Protein AF-A0A645H797-F1 (afdb_monomer_lite)

Sequence (114 aa):
MNFVHHIWLAIPLLILIGGLSGFFVVPMNALLQHRGHILMGAGHSIAVQNFNENLSILIMTGLYYVMIRADLSIYWILTLFGLSVSALMYLIRKRHLANQRDRDDVIHLDDSAH

Organism: NCBI:txid1076179

Structure (mmCIF, N/CA/C/O backbone):
data_AF-A0A645H797-F1
#
_entry.id   AF-A0A645H797-F1
#
loop_
_atom_site.group_PDB
_atom_site.id
_atom_site.type_symbol
_atom_site.label_atom_id
_atom_site.label_alt_id
_atom_site.label_comp_id
_atom_site.label_asym_id
_atom_site.label_entity_id
_atom_site.label_seq_id
_atom_site.pdbx_PDB_ins_code
_atom_site.Cartn_x
_atom_site.Cartn_y
_atom_site.Cartn_z
_atom_site.occupancy
_atom_site.B_iso_or_equiv
_atom_site.auth_seq_id
_atom_site.auth_comp_id
_atom_site.auth_asym_id
_atom_site.auth_atom_id
_atom_site.pdbx_PDB_model_num
ATOM 1 N N . MET A 1 1 ? -18.227 3.663 15.200 1.00 47.25 1 MET A N 1
ATOM 2 C CA . MET A 1 1 ? -19.016 2.412 15.230 1.00 47.25 1 MET A CA 1
ATOM 3 C C . MET A 1 1 ? -18.106 1.250 14.857 1.00 47.25 1 MET A C 1
ATOM 5 O O . MET A 1 1 ? -17.617 1.235 13.736 1.00 47.25 1 MET A O 1
ATOM 9 N N . ASN A 1 2 ? -17.857 0.307 15.770 1.00 56.91 2 ASN A N 1
ATOM 10 C CA . ASN A 1 2 ? -17.241 -0.980 15.424 1.00 56.91 2 ASN A CA 1
ATOM 11 C C . ASN A 1 2 ? -18.368 -1.936 15.001 1.00 56.91 2 ASN A C 1
ATOM 13 O O . ASN A 1 2 ? -19.323 -2.092 15.748 1.00 56.91 2 ASN A O 1
ATOM 17 N N . PHE A 1 3 ? -18.302 -2.546 13.818 1.00 64.75 3 PHE A N 1
ATOM 18 C CA . PHE A 1 3 ? -19.338 -3.489 13.346 1.00 64.75 3 PHE A CA 1
ATOM 19 C C . PHE A 1 3 ? -19.044 -4.945 13.744 1.00 64.75 3 PHE A C 1
ATOM 21 O O . PHE A 1 3 ? -19.902 -5.815 13.632 1.00 64.75 3 PHE A O 1
ATOM 28 N N . VAL A 1 4 ? -17.838 -5.211 14.250 1.00 67.44 4 VAL A N 1
ATOM 29 C CA . VAL A 1 4 ? -17.378 -6.541 14.653 1.00 67.44 4 VAL A CA 1
ATOM 30 C C . VAL A 1 4 ? -17.269 -6.565 16.175 1.00 67.44 4 VAL A C 1
ATOM 32 O O . VAL A 1 4 ? -16.313 -6.048 16.741 1.00 67.44 4 VAL A O 1
ATOM 35 N N . HIS A 1 5 ? -18.294 -7.079 16.853 1.00 78.94 5 HIS A N 1
ATOM 36 C CA . HIS A 1 5 ? -18.298 -7.251 18.319 1.00 78.94 5 HIS A CA 1
ATOM 37 C C . HIS A 1 5 ? -18.113 -8.715 18.732 1.00 78.94 5 HIS A C 1
ATOM 39 O O . HIS A 1 5 ? -17.751 -9.003 19.869 1.00 78.94 5 HIS A O 1
ATOM 45 N N . HIS A 1 6 ? -18.329 -9.646 17.800 1.00 84.88 6 HIS A N 1
ATOM 46 C CA . HIS A 1 6 ? -18.233 -11.076 18.051 1.00 84.88 6 HIS A CA 1
ATOM 47 C C . HIS A 1 6 ? -17.036 -11.677 17.326 1.00 84.88 6 HIS A C 1
ATOM 49 O O . HIS A 1 6 ? -16.872 -11.508 16.117 1.00 84.88 6 HIS A O 1
ATOM 55 N N . ILE A 1 7 ? -16.240 -12.445 18.070 1.00 85.00 7 ILE A N 1
ATOM 56 C CA . ILE A 1 7 ? -15.069 -13.157 17.548 1.00 85.00 7 ILE A CA 1
ATOM 57 C C . ILE A 1 7 ? -15.428 -14.074 16.370 1.00 85.00 7 ILE A C 1
ATOM 59 O O . ILE A 1 7 ? -14.688 -14.149 15.395 1.00 85.00 7 ILE A O 1
ATOM 63 N N . TRP A 1 8 ? -16.621 -14.672 16.402 1.00 88.62 8 TRP A N 1
ATOM 64 C CA . TRP A 1 8 ? -17.169 -15.503 15.328 1.00 88.62 8 TRP A CA 1
ATOM 65 C C . TRP A 1 8 ? -17.368 -14.763 14.003 1.00 88.62 8 TRP A C 1
ATOM 67 O O . TRP A 1 8 ? -17.313 -15.393 12.956 1.00 88.62 8 TRP A O 1
ATOM 77 N N . LEU A 1 9 ? -17.569 -13.442 14.035 1.00 86.62 9 LEU A N 1
ATOM 78 C CA . LEU A 1 9 ? -17.626 -12.598 12.839 1.00 86.62 9 LEU A CA 1
ATOM 79 C C . LEU A 1 9 ? -16.222 -12.115 12.433 1.00 86.62 9 LEU A C 1
ATOM 81 O O . LEU A 1 9 ? -15.925 -11.980 11.249 1.00 86.62 9 LEU A O 1
ATOM 85 N N . ALA A 1 10 ? -15.342 -11.884 13.413 1.00 88.19 10 ALA A N 1
ATOM 86 C CA . ALA A 1 10 ? -13.967 -11.453 13.175 1.00 88.19 10 ALA A CA 1
ATOM 87 C C . ALA A 1 10 ? -13.146 -12.517 12.430 1.00 88.19 10 ALA A C 1
ATOM 89 O O . ALA A 1 10 ? -12.423 -12.183 11.498 1.00 88.19 10 ALA A O 1
ATOM 90 N N . ILE A 1 11 ? -13.281 -13.791 12.809 1.00 91.69 11 ILE A N 1
ATOM 91 C CA . ILE A 1 11 ? -12.540 -14.913 12.211 1.00 91.69 11 ILE A CA 1
ATOM 92 C C . ILE A 1 11 ? -12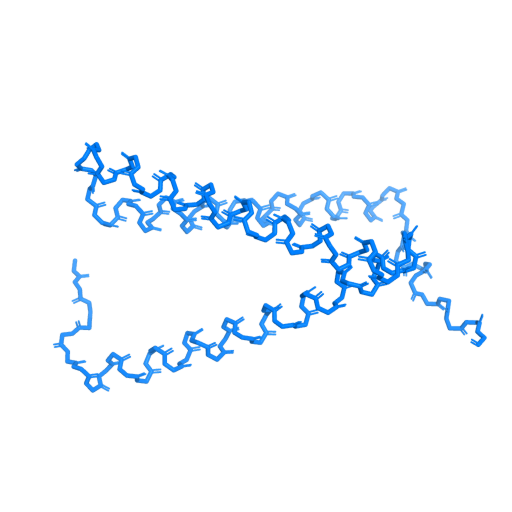.742 -15.010 10.686 1.00 91.69 11 ILE A C 1
ATOM 94 O O . ILE A 1 11 ? -11.750 -14.915 9.963 1.00 91.69 11 ILE A O 1
ATOM 98 N N . PRO A 1 12 ? -13.971 -15.165 10.151 1.00 92.69 12 PRO A N 1
ATOM 99 C CA . PRO A 1 12 ? -14.173 -15.270 8.708 1.00 92.69 12 PRO A CA 1
ATOM 100 C C . PRO A 1 12 ? -13.757 -13.993 7.974 1.00 92.69 12 PRO A C 1
ATOM 102 O O . PRO A 1 12 ? -13.221 -14.072 6.872 1.00 92.69 12 PRO A O 1
ATOM 105 N N . LEU A 1 13 ? -13.932 -12.820 8.592 1.00 90.25 13 LEU A N 1
ATOM 106 C CA . LEU A 1 13 ? -13.490 -11.556 8.010 1.00 90.25 13 LEU A CA 1
ATOM 107 C C . LEU A 1 13 ? -11.959 -11.493 7.883 1.00 90.25 13 LEU A C 1
ATOM 109 O O . LEU A 1 13 ? -11.452 -11.114 6.832 1.00 90.25 13 LEU A O 1
ATOM 113 N N . LEU A 1 14 ? -11.220 -11.909 8.915 1.00 91.31 14 LEU A N 1
ATOM 114 C CA . LEU A 1 14 ? -9.756 -11.980 8.884 1.00 91.31 14 LEU A CA 1
ATOM 115 C C . LEU A 1 14 ? -9.255 -13.003 7.860 1.00 91.31 14 LEU A C 1
ATOM 117 O O . LEU A 1 14 ? -8.289 -12.719 7.156 1.00 91.31 14 LEU A O 1
ATOM 121 N N . ILE A 1 15 ? -9.928 -14.152 7.729 1.00 94.69 15 ILE A N 1
ATOM 122 C CA . ILE A 1 15 ? -9.615 -15.152 6.696 1.00 94.69 15 ILE A CA 1
ATOM 123 C C . ILE A 1 15 ? -9.802 -14.552 5.299 1.00 94.69 15 ILE A C 1
ATOM 125 O O . ILE A 1 15 ? -8.917 -14.687 4.458 1.00 94.69 15 ILE A O 1
ATOM 129 N N . LEU A 1 16 ? -10.915 -13.854 5.051 1.00 94.75 16 LEU A N 1
ATOM 130 C CA . LEU A 1 16 ? -11.173 -13.202 3.765 1.00 94.75 16 LEU A CA 1
ATOM 131 C C . LEU A 1 16 ? -10.143 -12.113 3.458 1.00 94.75 16 LEU A C 1
ATOM 133 O O . LEU A 1 16 ? -9.605 -12.081 2.356 1.00 94.75 16 LEU A O 1
ATOM 137 N N . ILE A 1 17 ? -9.833 -11.248 4.427 1.00 92.38 17 ILE A N 1
ATOM 138 C CA . ILE A 1 17 ? -8.820 -10.197 4.264 1.00 92.38 17 ILE A CA 1
ATOM 139 C C . ILE A 1 17 ? -7.448 -10.818 3.982 1.00 92.38 17 ILE A C 1
ATOM 141 O O . ILE A 1 17 ? -6.758 -10.377 3.064 1.00 92.38 17 ILE A O 1
ATOM 145 N N . GLY A 1 18 ? -7.063 -11.855 4.729 1.00 92.44 18 GLY A N 1
ATOM 146 C CA . GLY A 1 18 ? -5.804 -12.571 4.531 1.00 92.44 18 GLY A CA 1
ATOM 147 C C . GLY A 1 18 ? -5.726 -13.244 3.162 1.00 92.44 18 GLY A C 1
ATOM 148 O O . GLY A 1 18 ? -4.727 -13.092 2.464 1.00 92.44 18 GLY A O 1
ATOM 149 N N . GLY A 1 19 ? -6.797 -13.922 2.743 1.00 94.56 19 GLY A N 1
ATOM 150 C CA . GLY A 1 19 ? -6.884 -14.575 1.438 1.00 94.56 19 GLY A CA 1
ATOM 151 C C . GLY A 1 19 ? -6.812 -13.584 0.276 1.00 94.56 19 GLY A C 1
ATOM 152 O O . GLY A 1 19 ? -6.018 -13.773 -0.644 1.00 94.56 19 GLY A O 1
ATOM 153 N N . LEU A 1 20 ? -7.581 -12.493 0.344 1.00 93.00 20 LEU A N 1
ATOM 154 C CA . LEU A 1 20 ? -7.544 -11.429 -0.662 1.00 93.00 20 LEU A CA 1
ATOM 155 C C . LEU A 1 20 ? -6.164 -10.767 -0.713 1.00 93.00 20 LEU A C 1
ATOM 157 O O . LEU A 1 20 ? -5.603 -10.623 -1.793 1.00 93.00 20 LEU A O 1
ATOM 161 N N . SER A 1 21 ? -5.586 -10.417 0.438 1.00 89.25 21 SER A N 1
ATOM 162 C CA . SER A 1 21 ? -4.245 -9.826 0.514 1.00 89.25 21 SER A CA 1
ATOM 163 C C . SER A 1 21 ? -3.180 -10.749 -0.089 1.00 89.25 21 SER A C 1
ATOM 165 O O . SER A 1 21 ? -2.387 -10.318 -0.926 1.00 89.25 21 SER A O 1
ATOM 167 N N . GLY A 1 22 ? -3.205 -12.042 0.251 1.00 89.88 22 GLY A N 1
ATOM 168 C CA . GLY A 1 22 ? -2.272 -13.035 -0.286 1.00 89.88 22 GLY A CA 1
ATOM 169 C C . GLY A 1 22 ? -2.370 -13.196 -1.804 1.00 89.88 22 GLY A C 1
ATOM 170 O O . GLY A 1 22 ? -1.340 -13.284 -2.474 1.00 89.88 22 GLY A O 1
ATOM 171 N N . PHE A 1 23 ? -3.589 -13.155 -2.355 1.00 90.81 23 PHE A N 1
ATOM 172 C CA . PHE A 1 23 ? -3.817 -13.221 -3.800 1.00 90.81 23 PHE A CA 1
ATOM 173 C C . PHE A 1 23 ? -3.168 -12.056 -4.561 1.00 90.81 23 PHE A C 1
ATOM 175 O O . PHE A 1 23 ? -2.759 -12.235 -5.703 1.00 90.81 23 PHE A O 1
ATOM 182 N N . PHE A 1 24 ? -3.029 -10.878 -3.947 1.00 85.38 24 PHE A N 1
ATOM 183 C CA . PHE A 1 24 ? -2.373 -9.732 -4.583 1.00 85.38 24 PHE A CA 1
ATOM 184 C C . PHE A 1 24 ? -0.865 -9.689 -4.328 1.00 85.38 24 PHE A C 1
ATOM 186 O O . PHE A 1 24 ? -0.090 -9.479 -5.261 1.00 85.38 24 PHE A O 1
ATOM 193 N N . VAL A 1 25 ? -0.433 -9.889 -3.081 1.00 86.38 25 VAL A N 1
ATOM 194 C CA . VAL A 1 25 ? 0.970 -9.688 -2.683 1.00 86.38 25 VAL A CA 1
ATOM 195 C C . VAL A 1 25 ? 1.891 -10.741 -3.304 1.00 86.38 25 VAL A C 1
ATOM 197 O O . VAL A 1 25 ? 2.959 -10.391 -3.804 1.00 86.38 25 VAL A O 1
ATOM 200 N N . VAL A 1 26 ? 1.482 -12.016 -3.337 1.00 90.12 26 VAL A N 1
ATOM 201 C CA . VAL A 1 26 ? 2.344 -13.106 -3.833 1.00 90.12 26 VAL A CA 1
ATOM 202 C C . VAL A 1 26 ? 2.639 -12.976 -5.337 1.00 90.12 26 VAL A C 1
ATOM 204 O O . VAL A 1 26 ? 3.820 -12.963 -5.699 1.00 90.12 26 VAL A O 1
ATOM 207 N N . PRO A 1 27 ? 1.642 -12.814 -6.233 1.00 89.56 27 PRO A N 1
ATOM 208 C CA . PRO A 1 27 ? 1.917 -12.660 -7.661 1.00 89.56 27 PRO A CA 1
ATOM 209 C C . PRO A 1 27 ? 2.635 -11.351 -7.987 1.00 89.56 27 PRO A C 1
ATOM 211 O O . PRO A 1 27 ? 3.509 -11.340 -8.849 1.00 89.56 27 PRO A O 1
ATOM 214 N N . MET A 1 28 ? 2.313 -10.253 -7.293 1.00 87.81 28 MET A N 1
ATOM 215 C CA . MET A 1 28 ? 2.990 -8.970 -7.500 1.00 87.81 28 MET A CA 1
ATOM 216 C C . MET A 1 28 ? 4.484 -9.081 -7.192 1.00 87.81 28 MET A C 1
ATOM 218 O O . MET A 1 28 ? 5.310 -8.644 -7.994 1.00 87.81 28 MET A O 1
ATOM 222 N N . ASN A 1 29 ? 4.831 -9.726 -6.077 1.00 88.25 29 ASN A N 1
ATOM 223 C CA . ASN A 1 29 ? 6.220 -9.941 -5.709 1.00 88.25 29 ASN A CA 1
ATOM 224 C C . ASN A 1 29 ? 6.936 -10.828 -6.728 1.00 88.25 29 ASN A C 1
ATOM 226 O O . ASN A 1 29 ? 8.037 -10.482 -7.139 1.00 88.25 29 ASN A O 1
ATOM 230 N N . ALA A 1 30 ? 6.304 -11.899 -7.211 1.00 86.44 30 ALA A N 1
ATOM 231 C CA . ALA A 1 30 ? 6.880 -12.749 -8.253 1.00 86.44 30 ALA A CA 1
ATOM 232 C C . ALA A 1 30 ? 7.093 -12.003 -9.588 1.00 86.44 30 ALA A C 1
ATOM 234 O O . ALA A 1 30 ? 8.143 -12.142 -10.215 1.00 86.44 30 ALA A O 1
ATOM 235 N N . LEU A 1 31 ? 6.135 -11.171 -10.012 1.00 86.12 31 LEU A N 1
ATOM 236 C CA . LEU A 1 31 ? 6.231 -10.376 -11.243 1.00 86.12 31 LEU A CA 1
ATOM 237 C C . LEU A 1 31 ? 7.355 -9.337 -11.177 1.00 86.12 31 LEU A C 1
ATOM 239 O O . LEU A 1 31 ? 8.083 -9.156 -12.154 1.00 86.12 31 LEU A O 1
ATOM 243 N N . LEU A 1 32 ? 7.513 -8.658 -10.037 1.00 85.00 32 LEU A N 1
ATOM 244 C CA . LEU A 1 32 ? 8.593 -7.692 -9.827 1.00 85.00 32 LEU A CA 1
ATOM 245 C C . LEU A 1 32 ? 9.963 -8.378 -9.795 1.00 85.00 32 LEU A C 1
ATOM 247 O O . LEU A 1 32 ? 10.891 -7.871 -10.425 1.00 85.00 32 LEU A O 1
ATOM 251 N N . GLN A 1 33 ? 10.070 -9.556 -9.169 1.00 84.62 33 GLN A N 1
ATOM 252 C CA . GLN A 1 33 ? 11.294 -10.368 -9.202 1.00 84.62 33 GLN A CA 1
ATOM 253 C C . GLN A 1 33 ? 11.625 -10.830 -10.618 1.00 84.62 33 GLN A C 1
ATOM 255 O O . GLN A 1 33 ? 12.786 -10.810 -11.010 1.00 84.62 33 GLN A O 1
ATOM 260 N N . HIS A 1 34 ? 10.624 -11.211 -11.413 1.00 85.19 34 HIS A N 1
ATOM 261 C CA . HIS A 1 34 ? 10.847 -11.613 -12.796 1.00 85.19 34 HIS A CA 1
ATOM 262 C C . HIS A 1 34 ? 11.298 -10.435 -13.671 1.00 85.19 34 HIS A C 1
ATOM 264 O O . HIS A 1 34 ? 12.299 -10.547 -14.380 1.00 85.19 34 HIS A O 1
ATOM 270 N N . ARG A 1 35 ? 10.629 -9.276 -13.573 1.00 80.88 35 ARG A N 1
ATOM 271 C CA . ARG A 1 35 ? 11.042 -8.065 -14.303 1.00 80.88 35 ARG A CA 1
ATOM 272 C C . ARG A 1 35 ? 12.427 -7.587 -13.885 1.00 80.88 35 ARG A C 1
ATOM 274 O O . ARG A 1 35 ? 13.233 -7.232 -14.740 1.00 80.88 35 ARG A O 1
ATOM 281 N N . GLY A 1 36 ? 12.717 -7.581 -12.589 1.00 78.56 36 GLY A N 1
ATOM 282 C CA . GLY A 1 36 ? 14.030 -7.187 -12.099 1.00 78.56 36 GLY A CA 1
ATOM 283 C C . GLY A 1 36 ? 15.114 -8.216 -12.435 1.00 78.56 36 GLY A C 1
ATOM 284 O O . GLY A 1 36 ? 16.245 -7.819 -12.695 1.00 78.56 36 GLY A O 1
ATOM 285 N N . HIS A 1 37 ? 14.789 -9.512 -12.528 1.00 83.12 37 HIS A N 1
ATOM 286 C CA . HIS A 1 37 ? 15.714 -10.540 -13.013 1.00 83.12 37 HIS A CA 1
ATOM 287 C C . HIS A 1 37 ? 16.136 -10.274 -14.460 1.00 83.12 37 HIS A C 1
ATOM 289 O O . HIS A 1 37 ? 17.332 -10.284 -14.744 1.00 83.12 37 HIS A O 1
ATOM 295 N N . ILE A 1 38 ? 15.172 -9.983 -15.338 1.00 75.50 38 ILE A N 1
ATOM 296 C CA . ILE A 1 38 ? 15.436 -9.642 -16.743 1.00 75.50 38 ILE A CA 1
ATOM 297 C C . ILE A 1 38 ? 16.305 -8.376 -16.846 1.00 75.50 38 ILE A C 1
ATOM 299 O O . ILE A 1 38 ? 17.160 -8.287 -17.721 1.00 75.50 38 ILE A O 1
ATOM 303 N N . LEU A 1 39 ? 16.120 -7.408 -15.940 1.00 72.50 39 LEU A N 1
ATOM 304 C CA . LEU A 1 39 ? 16.816 -6.119 -15.988 1.00 72.50 39 LEU A CA 1
ATOM 305 C C . LEU A 1 39 ? 18.206 -6.117 -15.316 1.00 72.50 39 LEU A C 1
ATOM 307 O O . LEU A 1 39 ? 19.097 -5.409 -15.776 1.00 72.50 39 LEU A O 1
ATOM 311 N N . MET A 1 40 ? 18.389 -6.835 -14.201 1.00 73.44 40 MET A N 1
ATOM 312 C CA . MET A 1 40 ? 19.553 -6.692 -13.303 1.00 73.44 40 MET A CA 1
ATOM 313 C C . MET A 1 40 ? 20.123 -8.018 -12.758 1.00 73.44 40 MET A C 1
ATOM 315 O O . MET A 1 40 ? 21.044 -8.000 -11.941 1.00 73.44 40 MET A O 1
ATOM 319 N N . GLY A 1 41 ? 19.620 -9.176 -13.199 1.00 80.81 41 GLY A N 1
ATOM 320 C CA . GLY A 1 41 ? 20.054 -10.491 -12.714 1.00 80.81 41 GLY A CA 1
ATOM 321 C C . GLY A 1 41 ? 19.371 -10.924 -11.406 1.00 80.81 41 GLY A C 1
ATOM 322 O O . GLY A 1 41 ? 18.907 -10.107 -10.609 1.00 80.81 41 GLY A O 1
ATOM 323 N N . ALA A 1 42 ? 19.278 -12.240 -11.177 1.00 75.25 42 ALA A N 1
ATOM 324 C CA . ALA A 1 42 ? 18.338 -12.812 -10.203 1.00 75.25 42 ALA A CA 1
ATOM 325 C C . ALA A 1 42 ? 18.668 -12.406 -8.759 1.00 75.25 42 ALA A C 1
ATOM 327 O O . ALA A 1 42 ? 17.798 -11.948 -8.022 1.00 75.25 42 ALA A O 1
ATOM 328 N N . GLY A 1 43 ? 19.942 -12.506 -8.365 1.00 82.81 43 GLY A N 1
ATOM 329 C CA . GLY A 1 43 ? 20.380 -12.160 -7.010 1.00 82.81 43 GLY A CA 1
ATOM 330 C C . GLY A 1 43 ? 20.236 -10.670 -6.689 1.00 82.81 43 GLY A C 1
ATOM 331 O O . GLY A 1 43 ? 19.792 -10.317 -5.597 1.00 82.81 43 GLY A O 1
ATOM 332 N N . HIS A 1 44 ? 20.541 -9.793 -7.651 1.00 83.88 44 HIS A N 1
ATOM 333 C CA . HIS A 1 44 ? 20.409 -8.345 -7.472 1.00 83.88 44 HIS A CA 1
ATOM 334 C C . HIS A 1 44 ? 18.939 -7.922 -7.373 1.00 83.88 44 HIS A C 1
ATOM 336 O O . HIS A 1 44 ? 18.586 -7.141 -6.491 1.00 83.88 44 HIS A O 1
ATOM 342 N N . SER A 1 45 ? 18.065 -8.484 -8.213 1.00 84.56 45 SER A N 1
ATOM 343 C CA . SER A 1 45 ? 16.629 -8.198 -8.166 1.00 84.56 45 SER A CA 1
ATOM 344 C C . SER A 1 45 ? 15.985 -8.616 -6.846 1.00 84.56 45 SER A C 1
ATOM 346 O O . SER A 1 45 ? 15.188 -7.865 -6.286 1.00 84.56 45 SER A O 1
ATOM 348 N N . ILE A 1 46 ? 16.328 -9.802 -6.335 1.00 86.94 46 ILE A N 1
ATOM 349 C CA . ILE A 1 46 ? 15.787 -10.304 -5.066 1.00 86.94 46 ILE A CA 1
ATOM 350 C C . ILE A 1 46 ? 16.265 -9.423 -3.904 1.00 86.94 46 ILE A C 1
ATOM 352 O O . ILE A 1 46 ? 15.466 -9.051 -3.044 1.00 86.94 46 ILE A O 1
ATOM 356 N N . ALA A 1 47 ? 17.547 -9.038 -3.895 1.00 89.56 47 ALA A N 1
ATOM 357 C CA . ALA A 1 47 ? 18.110 -8.181 -2.853 1.00 89.56 47 ALA A CA 1
ATOM 358 C C . ALA A 1 47 ? 17.456 -6.790 -2.827 1.00 89.56 47 ALA A C 1
ATOM 360 O O . ALA A 1 47 ? 17.070 -6.314 -1.758 1.00 89.56 47 ALA A O 1
ATOM 361 N N . VAL A 1 48 ? 17.277 -6.158 -3.993 1.00 89.75 48 VAL A N 1
ATOM 362 C CA . VAL A 1 48 ? 16.638 -4.836 -4.103 1.00 89.75 48 VAL A CA 1
ATOM 363 C C . VAL A 1 48 ? 15.174 -4.891 -3.677 1.00 89.75 48 VAL A C 1
ATOM 365 O O . VAL A 1 48 ? 14.707 -3.986 -2.986 1.00 89.75 48 VAL A O 1
ATOM 368 N N . GLN A 1 49 ? 14.454 -5.955 -4.032 1.00 90.38 49 GLN A N 1
ATOM 369 C CA . GLN A 1 49 ? 13.063 -6.109 -3.627 1.00 90.38 49 GLN A CA 1
ATOM 370 C C . GLN A 1 49 ? 12.922 -6.289 -2.119 1.00 90.38 49 GLN A C 1
ATOM 372 O O . GLN A 1 49 ? 12.163 -5.555 -1.493 1.00 90.38 49 GLN A O 1
ATOM 377 N N . ASN A 1 50 ? 13.699 -7.193 -1.524 1.00 91.31 50 ASN A N 1
ATOM 378 C CA . ASN A 1 50 ? 13.667 -7.408 -0.081 1.00 91.31 50 ASN A CA 1
ATOM 379 C C . ASN A 1 50 ? 14.074 -6.137 0.688 1.00 91.31 50 ASN A C 1
ATOM 381 O O . ASN A 1 50 ? 13.487 -5.809 1.718 1.00 91.31 50 ASN A O 1
ATOM 385 N N . PHE A 1 51 ? 15.050 -5.374 0.184 1.00 94.12 51 PHE A N 1
ATOM 386 C CA . PHE A 1 51 ? 15.409 -4.081 0.767 1.00 94.12 51 PHE A CA 1
ATOM 387 C C . PHE A 1 51 ? 14.252 -3.076 0.688 1.00 94.12 51 PHE A C 1
ATOM 389 O O . PHE A 1 51 ? 13.928 -2.435 1.687 1.00 94.12 51 PHE A O 1
ATOM 396 N N . ASN A 1 52 ? 13.607 -2.955 -0.474 1.00 92.75 52 ASN A N 1
ATOM 397 C CA . ASN A 1 52 ? 12.512 -2.012 -0.683 1.00 92.75 52 ASN A CA 1
ATOM 398 C C . ASN A 1 52 ? 11.272 -2.370 0.153 1.00 92.75 52 ASN A C 1
ATOM 400 O O . ASN A 1 52 ? 10.684 -1.494 0.788 1.00 92.75 52 ASN A O 1
ATOM 404 N N . GLU A 1 53 ? 10.912 -3.652 0.222 1.00 91.94 53 GLU A N 1
ATOM 405 C CA . GLU A 1 53 ? 9.805 -4.138 1.049 1.00 91.94 53 GLU A CA 1
ATOM 406 C C . GLU A 1 53 ? 10.051 -3.833 2.534 1.00 91.94 53 GLU A C 1
ATOM 408 O O . GLU A 1 53 ? 9.202 -3.218 3.184 1.00 91.94 53 GLU A O 1
ATOM 413 N N . ASN A 1 54 ? 11.238 -4.159 3.061 1.00 94.62 54 ASN A N 1
ATOM 414 C CA . ASN A 1 54 ? 11.581 -3.875 4.458 1.00 94.62 54 ASN A CA 1
ATOM 415 C C . ASN A 1 54 ? 11.648 -2.371 4.759 1.00 94.62 54 ASN A C 1
ATOM 417 O O . ASN A 1 54 ? 11.155 -1.930 5.799 1.00 94.62 54 ASN A O 1
ATOM 421 N N . LEU A 1 55 ? 12.210 -1.565 3.853 1.00 96.12 55 LEU A N 1
ATOM 422 C CA . LEU A 1 55 ? 12.225 -0.108 3.993 1.00 96.12 55 LEU A CA 1
ATOM 423 C C . LEU A 1 55 ? 10.801 0.462 4.012 1.00 96.12 55 LEU A C 1
ATOM 425 O O . LEU A 1 55 ? 10.486 1.322 4.834 1.00 96.12 55 LEU A O 1
ATOM 429 N N . SER A 1 56 ? 9.923 -0.041 3.146 1.00 92.44 56 SER A N 1
ATOM 430 C CA . SER A 1 56 ? 8.522 0.375 3.088 1.00 92.44 56 SER A CA 1
ATOM 431 C C . SER A 1 56 ? 7.765 0.007 4.369 1.00 92.44 56 SER A C 1
ATOM 433 O O . SER A 1 56 ? 7.026 0.841 4.895 1.00 92.44 56 SER A O 1
ATOM 435 N N . ILE A 1 57 ? 7.990 -1.191 4.926 1.00 94.19 57 ILE A N 1
ATOM 436 C CA . ILE A 1 57 ? 7.433 -1.602 6.228 1.00 94.19 57 ILE A CA 1
ATOM 437 C C . ILE A 1 57 ? 7.936 -0.680 7.343 1.00 94.19 57 ILE A C 1
ATOM 439 O O . ILE A 1 57 ? 7.140 -0.236 8.175 1.00 94.19 57 ILE A O 1
ATOM 443 N N . LEU A 1 58 ? 9.232 -0.348 7.347 1.00 95.94 58 LEU A N 1
ATOM 444 C CA . LEU A 1 58 ? 9.826 0.561 8.328 1.00 95.94 58 LEU A CA 1
ATOM 445 C C . LEU A 1 58 ? 9.190 1.954 8.258 1.00 95.94 58 LEU A C 1
ATOM 447 O O . LEU A 1 58 ? 8.800 2.498 9.289 1.00 95.94 58 LEU A O 1
ATOM 451 N N . ILE A 1 59 ? 9.037 2.517 7.056 1.00 95.25 59 ILE A N 1
ATOM 452 C CA . ILE A 1 59 ? 8.400 3.824 6.852 1.00 95.25 59 ILE A CA 1
ATOM 453 C C . ILE A 1 59 ? 6.935 3.786 7.293 1.00 95.25 59 ILE A C 1
ATOM 455 O O . ILE A 1 59 ? 6.504 4.667 8.036 1.00 95.25 59 ILE A O 1
ATOM 459 N N . MET A 1 60 ? 6.168 2.769 6.888 1.00 92.56 60 MET A N 1
ATOM 460 C CA . MET A 1 60 ? 4.757 2.636 7.272 1.00 92.56 60 MET A CA 1
ATOM 461 C C . MET A 1 60 ? 4.585 2.512 8.785 1.00 92.56 60 MET A C 1
ATOM 463 O O . MET A 1 60 ? 3.765 3.215 9.375 1.00 92.56 60 MET A O 1
ATOM 467 N N . THR A 1 61 ? 5.394 1.670 9.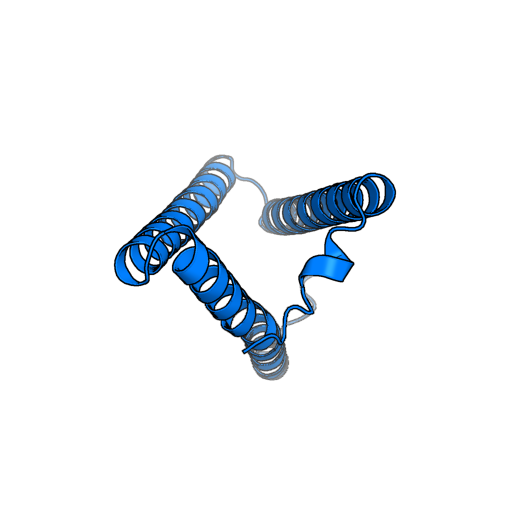429 1.00 94.31 61 THR A N 1
ATOM 468 C CA . THR A 1 61 ? 5.344 1.472 10.883 1.00 94.31 61 THR A CA 1
ATOM 469 C C . THR A 1 61 ? 5.834 2.714 11.630 1.00 94.31 61 THR A C 1
ATOM 471 O O . THR A 1 61 ? 5.263 3.083 12.652 1.00 94.31 61 THR A O 1
ATOM 474 N N . GLY A 1 62 ? 6.844 3.412 11.104 1.00 95.31 62 GLY A N 1
ATOM 475 C CA . GLY A 1 62 ? 7.329 4.679 11.649 1.00 95.31 62 GLY A CA 1
ATOM 476 C C . GLY A 1 62 ? 6.281 5.790 11.574 1.00 95.31 62 GLY A C 1
ATOM 477 O O . GLY A 1 62 ? 6.045 6.481 12.563 1.00 95.31 62 GLY A O 1
ATOM 478 N N . LEU A 1 63 ? 5.591 5.924 10.437 1.00 94.06 63 LEU A N 1
ATOM 479 C CA . LEU A 1 63 ? 4.463 6.849 10.288 1.00 94.06 63 LEU A CA 1
ATOM 480 C C . LEU A 1 63 ? 3.323 6.493 11.245 1.00 94.06 63 LEU A C 1
ATOM 482 O O . LEU A 1 63 ? 2.804 7.377 11.922 1.00 94.06 63 LEU A O 1
ATOM 486 N N . TYR A 1 64 ? 2.978 5.209 11.356 1.00 93.69 64 TYR A N 1
ATOM 487 C CA . TYR A 1 64 ? 1.986 4.725 12.316 1.00 93.69 64 TYR A CA 1
ATOM 488 C C . TYR A 1 64 ? 2.361 5.086 13.762 1.00 93.69 64 TYR A C 1
ATOM 490 O O . TYR A 1 64 ? 1.534 5.623 14.500 1.00 93.69 64 TYR A O 1
ATOM 498 N N . TYR A 1 65 ? 3.623 4.880 14.148 1.00 94.12 65 TYR A N 1
ATOM 499 C CA . TYR A 1 65 ? 4.140 5.261 15.462 1.00 94.12 65 TYR A CA 1
ATOM 500 C C . TYR A 1 65 ? 4.030 6.771 15.717 1.00 94.12 65 TYR A C 1
ATOM 502 O O . TYR A 1 65 ? 3.560 7.181 16.777 1.00 94.12 65 TYR A O 1
ATOM 510 N N . VAL A 1 66 ? 4.415 7.609 14.748 1.00 94.75 66 VAL A N 1
ATOM 511 C CA . VAL A 1 66 ? 4.293 9.073 14.863 1.00 94.75 66 VAL A CA 1
ATOM 512 C C . VAL A 1 66 ? 2.832 9.494 15.031 1.00 94.75 66 VAL A C 1
ATOM 514 O O . VAL A 1 66 ? 2.548 10.364 15.851 1.00 94.75 66 VAL A O 1
ATOM 517 N N . MET A 1 67 ? 1.902 8.861 14.309 1.00 93.12 67 MET A N 1
ATOM 518 C CA . MET A 1 67 ? 0.472 9.151 14.437 1.00 93.12 67 MET A CA 1
ATOM 519 C C . MET A 1 67 ? -0.075 8.778 15.819 1.00 93.12 67 MET A C 1
ATOM 521 O O . MET A 1 67 ? -0.812 9.565 16.407 1.00 93.12 67 MET A O 1
ATOM 525 N N . ILE A 1 68 ? 0.318 7.624 16.368 1.00 92.75 68 ILE A N 1
ATOM 526 C CA . ILE A 1 68 ? -0.046 7.249 17.744 1.00 92.75 68 ILE A CA 1
ATOM 527 C C . ILE A 1 68 ? 0.536 8.242 18.746 1.00 92.75 68 ILE A C 1
ATOM 529 O O . ILE A 1 68 ? -0.163 8.670 19.656 1.00 92.75 68 ILE A O 1
ATOM 533 N N . ARG A 1 69 ? 1.804 8.634 18.578 1.00 94.12 69 ARG A N 1
ATOM 534 C CA . ARG A 1 69 ? 2.462 9.600 19.467 1.00 94.12 69 ARG A CA 1
ATOM 535 C C . ARG A 1 69 ? 1.775 10.971 19.456 1.00 94.12 69 ARG A C 1
ATOM 537 O O . ARG A 1 69 ? 1.882 11.707 20.428 1.00 94.12 69 ARG A O 1
ATOM 544 N N . ALA A 1 70 ? 1.106 11.319 18.361 1.00 92.44 70 ALA A N 1
ATOM 545 C CA . ALA A 1 70 ? 0.310 12.534 18.231 1.00 92.44 70 ALA A CA 1
ATOM 546 C C . ALA A 1 70 ? -1.153 12.363 18.700 1.00 92.44 70 ALA A C 1
ATOM 548 O O . ALA A 1 70 ? -1.981 13.217 18.390 1.00 92.44 70 ALA A O 1
ATOM 549 N N . ASP A 1 71 ? -1.479 11.272 19.410 1.00 91.12 71 ASP A N 1
ATOM 550 C CA . ASP A 1 71 ? -2.812 10.965 19.955 1.00 91.12 71 ASP A CA 1
ATOM 551 C C . ASP A 1 71 ? -3.938 10.957 18.899 1.00 91.12 71 ASP A C 1
ATOM 553 O O . ASP A 1 71 ? -5.115 11.200 19.184 1.00 91.12 71 ASP A O 1
ATOM 557 N N . LEU A 1 72 ? -3.601 10.643 17.641 1.00 89.12 72 LEU A N 1
ATOM 558 C CA . LEU A 1 72 ? -4.604 10.481 16.592 1.00 89.12 72 LEU A CA 1
ATOM 559 C C . LEU A 1 72 ? -5.474 9.255 16.877 1.00 89.12 72 LEU A C 1
ATOM 561 O O . LEU A 1 72 ? -4.990 8.151 17.125 1.00 89.12 72 LEU A O 1
ATOM 565 N N . SER A 1 73 ? -6.792 9.436 16.766 1.00 89.88 73 SER A N 1
ATOM 566 C CA . SER A 1 73 ? -7.738 8.326 16.872 1.00 89.88 73 SER A CA 1
ATOM 567 C C . SER A 1 73 ? -7.437 7.245 15.831 1.00 89.88 73 SER A C 1
ATOM 569 O O . SER A 1 73 ? -7.181 7.549 14.664 1.00 89.88 73 SER A O 1
ATOM 571 N N . ILE A 1 74 ? -7.577 5.975 16.222 1.00 87.00 74 ILE A N 1
ATOM 572 C CA . ILE A 1 74 ? -7.371 4.819 15.337 1.00 87.00 74 ILE A CA 1
ATOM 573 C C . ILE A 1 74 ? -8.183 4.924 14.032 1.00 87.00 74 ILE A C 1
ATOM 575 O O . ILE A 1 74 ? -7.714 4.510 12.974 1.00 87.00 74 ILE A O 1
ATOM 579 N N . TYR A 1 75 ? -9.372 5.540 14.079 1.00 88.31 75 TYR A N 1
ATOM 580 C CA . TYR A 1 75 ? -10.222 5.747 12.904 1.00 88.31 75 TYR A CA 1
ATOM 581 C C . TYR A 1 75 ? -9.594 6.714 11.893 1.00 88.31 75 TYR A C 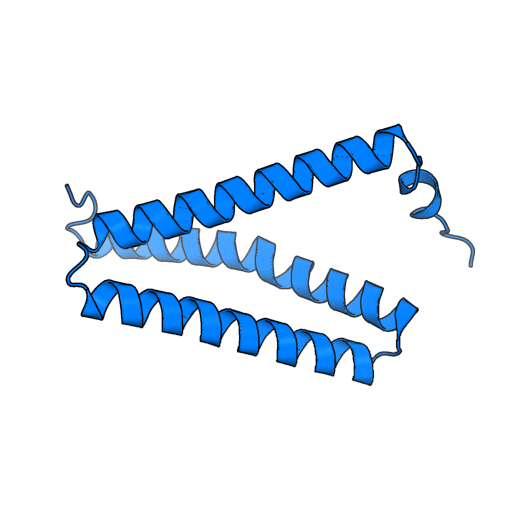1
ATOM 583 O O . TYR A 1 75 ? -9.673 6.471 10.688 1.00 88.31 75 TYR A O 1
ATOM 591 N N . TRP A 1 76 ? -8.936 7.778 12.366 1.00 90.62 76 TRP A N 1
ATOM 592 C CA . TRP A 1 76 ? -8.206 8.713 11.507 1.00 90.62 76 TRP A CA 1
ATOM 593 C C . TRP A 1 76 ? -6.991 8.046 10.875 1.00 90.62 76 TRP A C 1
ATOM 595 O O . TRP A 1 76 ? -6.776 8.201 9.678 1.00 90.62 76 TRP A O 1
ATOM 605 N N . ILE A 1 77 ? -6.257 7.248 11.651 1.00 91.44 77 ILE A N 1
ATOM 606 C CA . ILE A 1 77 ? -5.092 6.498 11.171 1.00 91.44 77 ILE A CA 1
ATOM 607 C C . ILE A 1 77 ? -5.500 5.538 10.043 1.00 91.44 77 ILE A C 1
ATOM 609 O O . ILE A 1 77 ? -4.945 5.598 8.947 1.00 91.44 77 ILE A O 1
ATOM 613 N N . LEU A 1 78 ? -6.522 4.705 10.275 1.00 90.31 78 LEU A N 1
ATOM 614 C CA . LEU A 1 78 ? -7.065 3.770 9.279 1.00 90.31 78 LEU A CA 1
ATOM 615 C C . LEU A 1 78 ? -7.539 4.486 8.010 1.00 90.31 78 LEU A C 1
ATOM 617 O O . LEU A 1 78 ? -7.205 4.072 6.900 1.00 90.31 78 LEU A O 1
ATOM 621 N N . THR A 1 79 ? -8.295 5.574 8.172 1.00 91.44 79 THR A N 1
ATOM 622 C CA . THR A 1 79 ? -8.840 6.338 7.043 1.00 91.44 79 THR A CA 1
ATOM 623 C C . THR A 1 79 ? -7.726 6.989 6.227 1.00 91.44 79 THR A C 1
ATOM 625 O O . THR A 1 79 ? -7.750 6.926 5.000 1.00 91.44 79 THR A O 1
ATOM 628 N N . LEU A 1 80 ? -6.719 7.568 6.887 1.00 92.75 80 LEU A N 1
ATOM 629 C CA . LEU A 1 80 ? -5.598 8.224 6.223 1.00 92.75 80 LEU A CA 1
ATOM 630 C C . LEU A 1 80 ? -4.736 7.221 5.453 1.00 92.75 80 LEU A C 1
ATOM 632 O O . LEU A 1 80 ? -4.415 7.482 4.295 1.00 92.75 80 LEU A O 1
ATOM 636 N N . PHE A 1 81 ? -4.409 6.065 6.040 1.00 92.00 81 PHE A N 1
ATOM 637 C CA . PHE A 1 81 ? -3.688 5.011 5.321 1.00 92.00 81 PHE A CA 1
ATOM 638 C C . PHE A 1 81 ? -4.491 4.496 4.125 1.00 92.00 81 PHE A C 1
ATOM 640 O O . PHE A 1 81 ? -3.965 4.450 3.013 1.00 92.00 81 PHE A O 1
ATOM 647 N N . GLY A 1 82 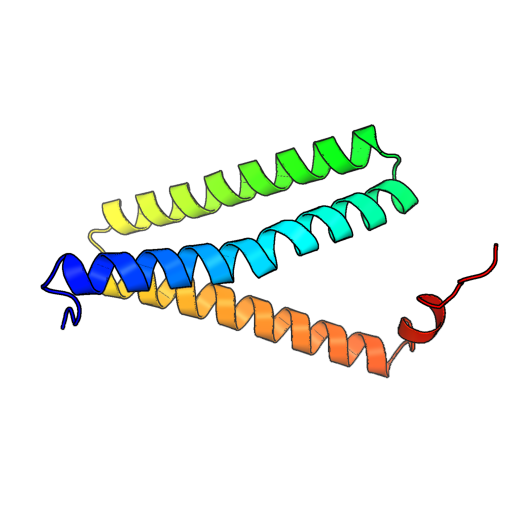? -5.775 4.179 4.319 1.00 91.44 82 GLY A N 1
ATOM 648 C CA . GLY A 1 82 ? -6.642 3.690 3.246 1.00 91.44 82 GLY A CA 1
ATOM 649 C C . GLY A 1 82 ? -6.772 4.682 2.087 1.00 91.44 82 GLY A C 1
ATOM 650 O O . GLY A 1 82 ? -6.621 4.300 0.923 1.00 91.44 82 GLY A O 1
ATOM 651 N N . LEU A 1 83 ? -6.987 5.966 2.390 1.00 94.75 83 LEU A N 1
ATOM 652 C CA . LEU A 1 83 ? -7.052 7.025 1.381 1.00 94.75 83 LEU A CA 1
ATOM 653 C C . LEU A 1 83 ? -5.707 7.243 0.692 1.00 94.75 83 LEU A C 1
ATOM 655 O O . LEU A 1 83 ? -5.680 7.383 -0.527 1.00 94.75 83 LEU A O 1
ATOM 659 N N . SER A 1 84 ? -4.602 7.232 1.436 1.00 92.75 84 SER A N 1
ATOM 660 C CA . SER A 1 84 ? -3.262 7.433 0.874 1.00 92.75 84 SER A CA 1
ATOM 661 C C . SER A 1 84 ? -2.898 6.324 -0.113 1.00 92.75 84 SER A C 1
ATOM 663 O O . SER A 1 84 ? -2.461 6.613 -1.227 1.00 92.75 84 SER A O 1
ATOM 665 N N . VAL A 1 85 ? -3.145 5.059 0.247 1.00 91.69 85 VAL A N 1
ATOM 666 C CA . VAL A 1 85 ? -2.923 3.909 -0.644 1.00 91.69 85 VAL A CA 1
ATOM 667 C C . VAL A 1 85 ? -3.835 3.991 -1.870 1.00 91.69 85 VAL A C 1
ATOM 669 O O . VAL A 1 85 ? -3.361 3.853 -2.998 1.00 91.69 85 VAL A O 1
ATOM 672 N N . SER A 1 86 ? -5.125 4.284 -1.679 1.00 93.88 86 SER A N 1
ATOM 673 C CA . SER A 1 86 ? -6.091 4.400 -2.782 1.00 93.88 86 SER A CA 1
ATOM 674 C C . SER A 1 86 ? -5.735 5.533 -3.749 1.00 93.88 86 SER A C 1
ATOM 676 O O . SER A 1 86 ? -5.787 5.354 -4.967 1.00 93.88 86 SER A O 1
ATOM 678 N N . ALA A 1 87 ? -5.324 6.689 -3.223 1.00 94.31 87 ALA A N 1
ATOM 679 C CA . ALA A 1 87 ? -4.884 7.831 -4.013 1.00 94.31 87 ALA A CA 1
ATOM 680 C C . ALA A 1 87 ? -3.605 7.509 -4.795 1.00 94.31 87 ALA A C 1
ATOM 682 O O . ALA A 1 87 ? -3.531 7.805 -5.988 1.00 94.31 87 ALA A O 1
ATOM 683 N N . LEU A 1 88 ? -2.625 6.853 -4.165 1.00 93.12 88 LEU A N 1
ATOM 684 C CA . LEU A 1 88 ? -1.393 6.447 -4.836 1.00 93.12 88 LEU A CA 1
ATOM 685 C C . LEU A 1 88 ? -1.676 5.453 -5.971 1.00 93.12 88 LEU A C 1
ATOM 687 O O . LEU A 1 88 ? -1.189 5.648 -7.083 1.00 93.12 88 LEU A O 1
ATOM 691 N N . MET A 1 89 ? -2.526 4.450 -5.734 1.00 91.75 89 MET A N 1
ATOM 692 C CA . MET A 1 89 ? -2.953 3.504 -6.772 1.00 91.75 89 MET A CA 1
ATOM 693 C C . MET A 1 89 ? -3.683 4.202 -7.922 1.00 91.75 89 MET A C 1
ATOM 695 O O . MET A 1 89 ? -3.422 3.914 -9.091 1.00 91.75 89 MET A O 1
ATOM 699 N N . TYR A 1 90 ? -4.556 5.166 -7.620 1.00 93.62 90 TYR A N 1
ATOM 700 C CA . TYR A 1 90 ? -5.235 5.957 -8.643 1.00 93.62 90 TYR A CA 1
ATOM 701 C C . TYR A 1 90 ? -4.252 6.784 -9.483 1.00 93.62 90 TYR A C 1
ATOM 703 O O . TYR A 1 90 ? -4.358 6.811 -10.711 1.00 93.62 90 TYR A O 1
ATOM 711 N N . LEU A 1 91 ? -3.263 7.423 -8.851 1.00 92.56 91 LEU A N 1
ATOM 712 C CA . LEU A 1 91 ? -2.224 8.182 -9.546 1.00 92.56 91 LEU A CA 1
ATOM 713 C C . LEU A 1 91 ? -1.347 7.283 -10.421 1.00 92.56 91 LEU A C 1
ATOM 715 O O . LEU A 1 91 ? -1.072 7.651 -11.564 1.00 92.56 91 LEU A O 1
ATOM 719 N N . ILE A 1 92 ? -0.961 6.103 -9.928 1.00 89.81 92 ILE A N 1
ATOM 720 C CA . ILE A 1 92 ? -0.220 5.099 -10.705 1.00 89.81 92 ILE A CA 1
ATOM 721 C C . ILE A 1 92 ? -1.050 4.654 -11.906 1.00 89.81 92 ILE A C 1
ATOM 723 O O . ILE A 1 92 ? -0.545 4.660 -13.024 1.00 89.81 92 ILE A O 1
ATOM 727 N N . ARG A 1 93 ? -2.341 4.355 -11.721 1.00 89.50 93 ARG A N 1
ATOM 728 C CA . ARG A 1 93 ? -3.240 3.994 -12.825 1.00 89.50 93 ARG A CA 1
ATOM 729 C C . ARG A 1 93 ? -3.350 5.116 -13.853 1.00 89.50 93 ARG A C 1
ATOM 731 O O . ARG A 1 93 ? -3.261 4.857 -15.048 1.00 89.50 93 ARG A O 1
ATOM 738 N N . LYS A 1 94 ? -3.520 6.366 -13.412 1.00 90.38 94 LYS A N 1
ATOM 739 C CA . LYS A 1 94 ? -3.591 7.527 -14.309 1.00 90.38 94 LYS A CA 1
ATOM 740 C C . LYS A 1 94 ? -2.286 7.710 -15.086 1.00 90.38 94 LYS A C 1
ATOM 742 O O . LYS A 1 94 ? -2.336 7.942 -16.289 1.00 90.38 94 LYS A O 1
ATOM 747 N N . ARG A 1 95 ? -1.135 7.581 -14.416 1.00 88.50 95 ARG A N 1
ATOM 748 C CA . ARG A 1 95 ? 0.198 7.600 -15.040 1.00 88.50 95 ARG A CA 1
ATOM 749 C C . ARG A 1 95 ? 0.346 6.468 -16.053 1.00 88.50 95 ARG A C 1
ATOM 751 O O . ARG A 1 95 ? 0.799 6.726 -17.156 1.00 88.50 95 ARG A O 1
ATOM 758 N N . HIS A 1 96 ? -0.086 5.258 -15.712 1.00 85.12 96 HIS A N 1
ATOM 759 C CA . HIS A 1 96 ? -0.029 4.099 -16.598 1.00 85.12 96 HIS A CA 1
ATOM 760 C C . HIS A 1 96 ? -0.886 4.298 -17.853 1.00 85.12 96 HIS A C 1
ATOM 762 O O . HIS A 1 96 ? -0.394 4.105 -18.956 1.00 85.12 96 HIS A O 1
ATOM 768 N N . LEU A 1 97 ? -2.127 4.776 -17.704 1.00 84.44 97 LEU A N 1
ATOM 769 C CA . LEU A 1 97 ? -3.008 5.098 -18.832 1.00 84.44 97 LEU A CA 1
ATOM 770 C C . LEU A 1 97 ? -2.467 6.246 -19.694 1.00 84.44 97 LEU A C 1
ATOM 772 O O . LEU A 1 97 ? -2.617 6.217 -20.910 1.00 84.44 97 LEU A O 1
ATOM 776 N N . ALA A 1 98 ? -1.857 7.264 -19.082 1.00 83.69 98 ALA A N 1
ATOM 777 C CA . ALA A 1 98 ? -1.211 8.345 -19.822 1.00 83.69 98 ALA A CA 1
ATOM 778 C C . ALA A 1 98 ? 0.008 7.836 -20.604 1.00 83.69 98 ALA A C 1
ATOM 780 O O . ALA A 1 98 ? 0.165 8.193 -21.763 1.00 83.69 98 ALA A O 1
ATOM 781 N N . ASN A 1 99 ? 0.815 6.959 -19.999 1.00 81.81 99 ASN A N 1
ATOM 782 C CA . ASN A 1 99 ? 1.977 6.359 -20.646 1.00 81.81 99 ASN A CA 1
ATOM 783 C C . ASN A 1 99 ? 1.568 5.455 -21.819 1.00 81.81 99 ASN A C 1
ATOM 785 O O . ASN A 1 99 ? 2.158 5.566 -22.881 1.00 81.81 99 ASN A O 1
ATOM 789 N N . GLN A 1 100 ? 0.509 4.647 -21.666 1.00 78.31 100 GLN A N 1
ATOM 790 C CA . GLN A 1 100 ? -0.036 3.812 -22.749 1.00 78.31 100 GLN A CA 1
ATO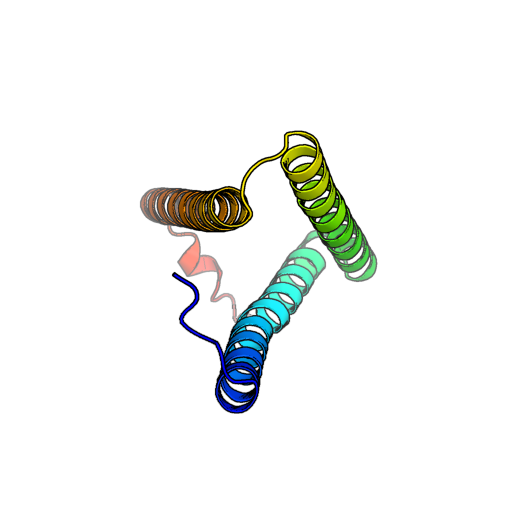M 791 C C . GLN A 1 100 ? -0.592 4.621 -23.930 1.00 78.31 100 GLN A C 1
ATOM 793 O O . GLN A 1 100 ? -0.586 4.147 -25.058 1.00 78.31 100 GLN A O 1
ATOM 798 N N . ARG A 1 101 ? -1.104 5.836 -23.688 1.00 71.88 101 ARG A N 1
ATOM 799 C CA . ARG A 1 101 ? -1.603 6.713 -24.761 1.00 71.88 101 ARG A CA 1
ATOM 800 C C . ARG A 1 101 ? -0.487 7.310 -25.615 1.00 71.88 101 ARG A C 1
ATOM 802 O O . ARG A 1 101 ? -0.759 7.674 -26.751 1.00 71.88 101 ARG A O 1
ATOM 809 N N . ASP A 1 102 ? 0.706 7.461 -25.044 1.00 65.75 102 ASP A N 1
ATOM 810 C CA . ASP A 1 102 ? 1.845 8.144 -25.670 1.00 65.75 102 ASP A CA 1
ATOM 811 C C . ASP A 1 102 ? 2.865 7.148 -26.254 1.00 65.75 102 ASP A C 1
ATOM 813 O O . ASP A 1 102 ? 3.458 7.388 -27.302 1.00 65.75 102 ASP A O 1
ATOM 817 N N . ARG A 1 103 ? 3.038 5.985 -25.610 1.00 60.09 103 ARG A N 1
ATOM 818 C CA . ARG A 1 103 ? 3.827 4.851 -26.105 1.00 60.09 103 ARG A CA 1
ATOM 819 C C . ARG A 1 103 ? 3.021 3.572 -25.900 1.00 60.09 103 ARG A C 1
ATOM 821 O O . ARG A 1 103 ? 2.673 3.236 -24.767 1.00 60.09 103 ARG A O 1
ATOM 828 N N . ASP A 1 104 ? 2.730 2.855 -26.982 1.00 60.41 104 ASP A N 1
ATOM 829 C CA . ASP A 1 104 ? 2.007 1.577 -26.941 1.00 60.41 104 ASP A CA 1
ATOM 830 C C . ASP A 1 104 ? 2.937 0.444 -26.456 1.00 60.41 104 ASP A C 1
ATOM 832 O O . ASP A 1 104 ? 3.267 -0.507 -27.160 1.00 60.41 104 ASP A O 1
ATOM 836 N N . ASP A 1 105 ? 3.437 0.592 -25.227 1.00 56.78 105 ASP A N 1
ATOM 837 C CA . ASP A 1 105 ? 4.436 -0.285 -24.608 1.00 56.78 105 ASP A CA 1
ATOM 838 C C . ASP A 1 105 ? 3.867 -1.690 -24.298 1.00 56.78 105 ASP A C 1
ATOM 840 O O . ASP A 1 105 ? 4.614 -2.592 -23.916 1.00 56.78 105 ASP A O 1
ATOM 844 N N . VAL A 1 106 ? 2.546 -1.886 -24.435 1.00 56.03 106 VAL A N 1
ATOM 845 C CA . VAL A 1 106 ? 1.868 -3.173 -24.198 1.00 56.03 106 VAL A CA 1
ATOM 846 C C . VAL A 1 106 ? 2.105 -4.148 -25.355 1.00 56.03 106 VAL A C 1
ATOM 848 O O . VAL A 1 106 ? 2.143 -5.352 -25.118 1.00 56.03 106 VAL A O 1
ATOM 851 N N . ILE A 1 107 ? 2.360 -3.649 -26.571 1.00 51.50 107 ILE A N 1
ATOM 852 C CA . ILE A 1 107 ? 2.692 -4.484 -27.738 1.00 51.50 107 ILE A CA 1
ATOM 853 C C . ILE A 1 107 ? 4.023 -5.232 -27.532 1.00 51.50 107 ILE A C 1
ATOM 855 O O . ILE A 1 107 ? 4.161 -6.368 -27.969 1.00 51.50 107 ILE A O 1
ATOM 859 N N . HIS A 1 108 ? 4.978 -4.657 -26.794 1.00 53.34 108 HIS A N 1
ATOM 860 C CA . HIS A 1 108 ? 6.279 -5.284 -26.515 1.00 53.34 108 HIS A CA 1
ATOM 861 C C . HIS A 1 108 ? 6.276 -6.273 -25.334 1.00 53.34 108 HIS A C 1
ATOM 863 O O . HIS A 1 108 ? 7.322 -6.814 -24.982 1.00 53.34 108 HIS A O 1
ATOM 869 N N . LEU A 1 109 ? 5.129 -6.509 -24.685 1.00 55.06 109 LEU A N 1
ATOM 870 C CA . LEU A 1 109 ? 4.997 -7.567 -23.673 1.00 55.06 109 LEU A CA 1
ATOM 871 C C . LEU A 1 109 ? 4.704 -8.947 -24.289 1.00 55.06 109 LEU A C 1
ATOM 873 O O . LEU A 1 109 ? 4.754 -9.929 -23.553 1.00 55.06 109 LEU A O 1
ATOM 877 N N . ASP A 1 110 ? 4.428 -9.018 -25.599 1.00 50.81 110 ASP A N 1
ATOM 878 C CA . ASP A 1 110 ? 4.170 -10.258 -26.348 1.00 50.81 110 ASP A CA 1
ATOM 879 C C . ASP A 1 110 ? 5.376 -10.730 -27.181 1.00 50.81 110 ASP A C 1
ATOM 881 O O . ASP A 1 110 ? 5.217 -11.402 -28.197 1.00 50.81 110 ASP A O 1
ATOM 885 N N . ASP A 1 111 ? 6.608 -10.440 -26.749 1.00 53.25 111 ASP A N 1
ATOM 886 C CA . ASP A 1 111 ? 7.781 -11.141 -27.290 1.00 53.25 111 ASP A CA 1
ATOM 887 C C . ASP A 1 111 ? 7.894 -12.535 -26.648 1.00 53.25 111 ASP A C 1
ATOM 889 O O . ASP A 1 111 ? 8.858 -12.887 -25.969 1.00 53.25 111 ASP A O 1
ATOM 893 N N . SER A 1 112 ? 6.887 -13.368 -26.930 1.00 53.19 11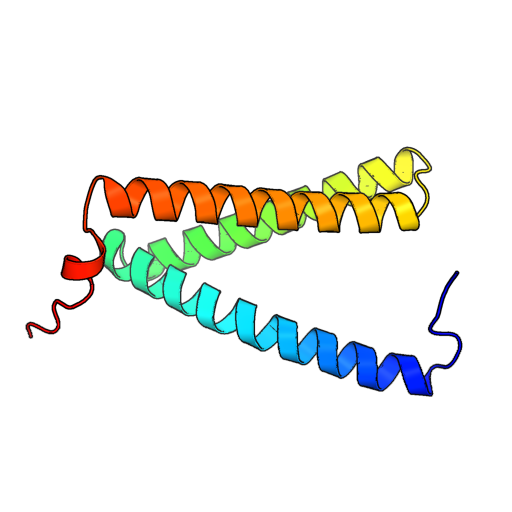2 SER A N 1
ATOM 894 C CA . SER A 1 112 ? 7.047 -14.816 -27.054 1.00 53.19 112 SER A CA 1
ATOM 895 C C . SER A 1 112 ? 7.810 -15.103 -28.353 1.00 53.19 112 SER A C 1
ATOM 897 O O . SER A 1 112 ? 7.286 -15.699 -29.290 1.00 53.19 112 SER A O 1
ATOM 899 N N . ALA A 1 113 ? 9.056 -14.645 -28.424 1.00 49.78 113 ALA A N 1
ATOM 900 C CA . ALA A 1 113 ? 10.001 -15.023 -29.462 1.00 49.78 113 ALA A CA 1
ATOM 901 C C . ALA A 1 113 ? 11.281 -15.523 -28.790 1.00 49.78 113 ALA A C 1
ATOM 903 O O . ALA A 1 113 ? 12.283 -14.814 -28.729 1.00 49.78 113 ALA A O 1
ATOM 904 N N . HIS A 1 114 ? 11.180 -16.732 -28.227 1.00 40.06 114 HIS A N 1
ATOM 905 C CA . HIS A 1 114 ? 12.083 -17.884 -28.396 1.00 40.06 114 HIS A CA 1
ATOM 906 C C . HIS A 1 114 ? 12.044 -18.834 -27.196 1.00 40.06 114 HIS A C 1
ATOM 908 O O . HIS A 1 114 ? 12.273 -18.384 -26.053 1.00 40.06 114 HIS A O 1
#

Secondary structure (DSSP, 8-state):
--S--SHHHHHHHHHHHHHHHHHHHHHHHHHHHHHHHHHH-HHHHHHHHHHHHHHHHHHHHHHHHHHHHTT--HHHHHHHHHHHHHHHHHHHHHHHHHHHHH--TTGGG-----

Radius of gyration: 19.03 Å; chains: 1; bounding box: 40×30×49 Å

Foldseek 3Di:
DDPDPDPVVVVVVVVVVVVVVCVPPVVVLVVQLVVCCVVPNNVVSVVVSVVVVVVVVVVLVVVVVVCVVVVHDPVCNVVVVVVVVVVVVVVVVVVVVVCCVVDVCVVVVPPPPD

pLDDT: mean 83.97, std 13.23, range [40.06, 96.12]